Protein AF-A0A3C0HGB4-F1 (afdb_monomer_lite)

Foldseek 3Di:
DFDWDWDQPPVHDTAIWGFQQAPVRDTADIEGPQEAEDNNDGHHNPDYHDHPHYYYPPDDDDVPKDKDKDWLAAPVTKIKMWIADLVLGIFIDIDPDHGHDPVVVLVVLPVVLPDDPSSVVRNVVVVVVSVCQCPPPVSVVSVVVD

Structure (mmCIF, N/CA/C/O backbone):
data_AF-A0A3C0HGB4-F1
#
_entry.id   AF-A0A3C0HGB4-F1
#
loop_
_atom_site.group_PDB
_atom_site.id
_atom_site.type_symbol
_atom_site.label_atom_id
_atom_site.label_alt_id
_atom_site.label_comp_id
_atom_site.label_asym_id
_atom_site.label_entity_id
_atom_site.label_seq_id
_atom_site.pdbx_PDB_ins_code
_atom_site.Cartn_x
_atom_site.Cartn_y
_atom_site.Cartn_z
_atom_site.occupancy
_atom_site.B_iso_or_equiv
_atom_site.auth_seq_id
_atom_site.auth_comp_id
_atom_site.auth_asym_id
_atom_site.auth_atom_id
_atom_site.pdbx_PDB_model_num
ATOM 1 N N . MET A 1 1 ? -5.444 21.231 22.386 1.00 52.66 1 MET A N 1
ATOM 2 C CA . MET A 1 1 ? -4.574 20.054 22.607 1.00 52.66 1 MET A CA 1
ATOM 3 C C . MET A 1 1 ? -5.429 18.814 22.429 1.00 52.66 1 MET A C 1
ATOM 5 O O . MET A 1 1 ? -6.528 18.805 22.965 1.00 52.66 1 MET A O 1
ATOM 9 N N . THR A 1 2 ? -4.993 17.819 21.653 1.00 69.81 2 THR A N 1
ATOM 10 C CA . THR A 1 2 ? -5.721 16.541 21.594 1.00 69.81 2 THR A CA 1
ATOM 11 C C . THR A 1 2 ? -5.493 15.803 22.907 1.00 69.81 2 THR A C 1
ATOM 13 O O . THR A 1 2 ? -4.346 15.624 23.314 1.00 69.81 2 THR A O 1
ATOM 16 N N . GLU A 1 3 ? -6.567 15.419 23.588 1.00 89.88 3 GLU A N 1
ATOM 17 C CA . GLU A 1 3 ? -6.478 14.652 24.828 1.00 89.88 3 GLU A CA 1
ATOM 18 C C . GLU A 1 3 ? -5.814 13.295 24.555 1.00 89.88 3 GLU A C 1
ATOM 20 O O . GLU A 1 3 ? -6.113 12.632 23.555 1.00 89.88 3 GLU A O 1
ATOM 25 N N . THR A 1 4 ? -4.878 12.902 25.423 1.00 95.69 4 THR A N 1
ATOM 26 C CA . THR A 1 4 ? -4.200 11.605 25.324 1.00 95.69 4 THR A CA 1
ATOM 27 C C . THR A 1 4 ? -4.515 10.738 26.532 1.00 95.69 4 THR A C 1
ATOM 29 O O . THR A 1 4 ? -4.609 11.228 27.655 1.00 95.69 4 THR A O 1
ATOM 32 N N . PHE A 1 5 ? -4.644 9.435 26.306 1.00 96.06 5 PHE A N 1
ATOM 33 C CA . PHE A 1 5 ? -4.924 8.431 27.328 1.00 96.06 5 PHE A CA 1
ATOM 34 C C . PHE A 1 5 ? -3.945 7.261 27.217 1.00 96.06 5 PHE A C 1
ATOM 36 O O . PHE A 1 5 ? -3.263 7.088 26.207 1.00 96.06 5 PHE A O 1
ATOM 43 N N . ASP A 1 6 ? -3.850 6.461 28.274 1.00 96.25 6 ASP A N 1
ATOM 44 C CA . ASP A 1 6 ? -3.066 5.231 28.247 1.00 96.25 6 ASP A CA 1
ATOM 45 C C . ASP A 1 6 ? -3.815 4.137 27.477 1.00 96.25 6 ASP A C 1
ATOM 47 O O . ASP A 1 6 ? -4.959 3.822 27.803 1.00 96.25 6 ASP A O 1
ATOM 51 N N . TYR A 1 7 ? -3.159 3.506 26.505 1.00 95.44 7 TYR A N 1
ATOM 52 C CA . TYR A 1 7 ? -3.729 2.408 25.726 1.00 95.44 7 TYR A CA 1
ATOM 53 C C . TYR A 1 7 ? -2.771 1.217 25.642 1.00 95.44 7 TYR A C 1
ATOM 55 O O . TYR A 1 7 ? -1.555 1.397 25.548 1.00 95.44 7 TYR A O 1
ATOM 63 N N . LEU A 1 8 ? -3.321 -0.001 25.687 1.00 94.62 8 LEU A N 1
ATOM 64 C CA . LEU A 1 8 ? -2.577 -1.256 25.579 1.00 94.62 8 LEU A CA 1
ATOM 65 C C . LEU A 1 8 ? -2.606 -1.760 24.129 1.00 94.62 8 LEU A C 1
ATOM 67 O O . LEU A 1 8 ? -3.558 -2.407 23.698 1.00 94.62 8 LEU A O 1
ATOM 71 N N . PHE A 1 9 ? -1.545 -1.476 23.380 1.00 89.19 9 PHE A N 1
ATOM 72 C CA . PHE A 1 9 ? -1.373 -1.932 22.003 1.00 89.19 9 PHE A CA 1
ATOM 73 C C . PHE A 1 9 ? -1.026 -3.424 21.972 1.00 89.19 9 PHE A C 1
ATOM 75 O O . PHE A 1 9 ? -0.084 -3.865 22.637 1.00 89.19 9 PHE A O 1
ATOM 82 N N . GLY A 1 10 ? -1.805 -4.200 21.210 1.00 83.19 10 GLY A N 1
ATOM 83 C CA . GLY A 1 10 ? -1.562 -5.629 20.977 1.00 83.19 10 GLY A CA 1
ATOM 84 C C . GLY A 1 10 ? -1.508 -6.491 22.240 1.00 83.19 10 GLY A C 1
ATOM 85 O O . GLY A 1 10 ? -0.865 -7.534 22.230 1.00 83.19 10 GLY A O 1
ATOM 86 N N . GLY A 1 11 ? -2.112 -6.037 23.343 1.00 86.81 11 GLY A N 1
ATOM 87 C CA . GLY A 1 11 ? -2.129 -6.764 24.615 1.00 86.81 11 GLY A CA 1
ATOM 88 C C . GLY A 1 11 ? -0.828 -6.721 25.429 1.00 86.81 11 GLY A C 1
ATOM 89 O O . GLY A 1 11 ? -0.809 -7.259 26.530 1.00 86.81 11 GLY A O 1
ATOM 90 N N . SER A 1 12 ? 0.244 -6.078 24.948 1.00 84.94 12 SER A N 1
ATOM 91 C CA . SER A 1 12 ? 1.565 -6.136 25.606 1.00 84.94 12 SER A CA 1
ATOM 92 C C . SER A 1 12 ? 2.294 -4.797 25.740 1.00 84.94 12 SER A C 1
ATOM 94 O O . SER A 1 12 ? 3.202 -4.682 26.562 1.00 84.94 12 SER A O 1
ATOM 96 N N . ARG A 1 13 ? 1.907 -3.756 24.989 1.00 86.94 13 ARG A N 1
ATOM 97 C CA . ARG A 1 13 ? 2.609 -2.463 24.993 1.00 86.94 13 ARG A CA 1
ATOM 98 C C . ARG A 1 13 ? 1.703 -1.318 25.431 1.00 86.94 13 ARG A C 1
ATOM 100 O O . ARG A 1 13 ? 0.867 -0.857 24.661 1.00 86.94 13 ARG A O 1
ATOM 107 N N . LYS A 1 14 ? 1.896 -0.817 26.654 1.00 93.25 14 LYS A N 1
ATOM 108 C CA . LYS A 1 14 ? 1.182 0.363 27.164 1.00 93.25 14 LYS A CA 1
ATOM 109 C C . LYS A 1 14 ? 1.873 1.650 26.695 1.00 93.25 14 LYS A C 1
ATOM 111 O O . LYS A 1 14 ? 3.063 1.826 26.943 1.00 93.25 14 LYS A O 1
ATOM 116 N N . ALA A 1 15 ? 1.151 2.538 26.015 1.00 94.06 15 ALA A N 1
ATOM 117 C CA . ALA A 1 15 ? 1.669 3.829 25.549 1.00 94.06 15 ALA A CA 1
ATOM 118 C C . ALA A 1 15 ? 0.562 4.894 25.489 1.00 94.06 15 ALA A C 1
ATOM 120 O O . ALA A 1 15 ? -0.624 4.569 25.559 1.00 94.06 15 ALA A O 1
ATOM 121 N N . LYS A 1 16 ? 0.949 6.170 25.352 1.00 97.00 16 LYS A N 1
ATOM 122 C CA . LYS A 1 16 ? -0.005 7.266 25.140 1.00 97.00 16 LYS A CA 1
ATOM 123 C C . LYS A 1 16 ? -0.649 7.154 23.761 1.00 9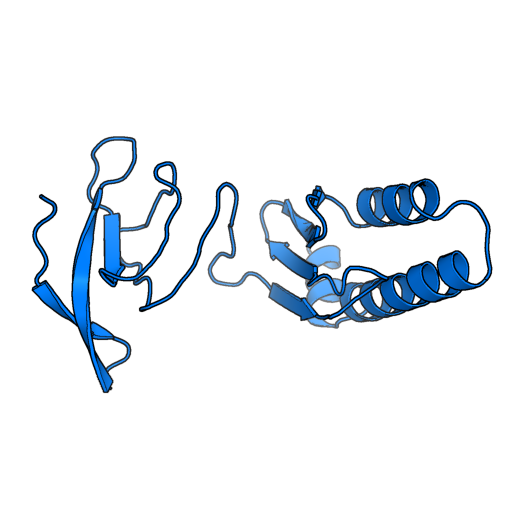7.00 16 LYS A C 1
ATOM 125 O O . LYS A 1 16 ? 0.041 6.935 22.766 1.00 97.00 16 LYS A O 1
ATOM 130 N N . ALA A 1 17 ? -1.958 7.343 23.709 1.00 96.81 17 ALA A N 1
ATOM 131 C CA . ALA A 1 17 ? -2.764 7.319 22.499 1.00 96.81 17 ALA A CA 1
ATOM 132 C C . ALA A 1 17 ? -3.792 8.453 22.504 1.00 96.81 17 ALA A C 1
ATOM 134 O O . ALA A 1 17 ? -4.054 9.058 23.540 1.00 96.81 17 ALA A O 1
ATOM 135 N N . ARG A 1 18 ? -4.380 8.727 21.344 1.00 96.00 18 ARG A N 1
ATOM 136 C CA . ARG A 1 18 ? -5.461 9.691 21.129 1.00 96.00 18 ARG A CA 1
ATOM 137 C C . ARG A 1 18 ? -6.551 9.081 20.256 1.00 96.00 18 ARG A C 1
ATOM 139 O O . ARG A 1 18 ? -6.282 8.172 19.468 1.00 96.00 18 ARG A O 1
ATOM 146 N N . ARG A 1 19 ? -7.774 9.604 20.367 1.00 95.06 19 ARG A N 1
ATOM 147 C CA . ARG A 1 19 ? -8.820 9.357 19.365 1.00 95.06 19 ARG A CA 1
ATOM 148 C C . ARG A 1 19 ? -8.523 10.214 18.141 1.00 95.06 19 ARG A C 1
ATOM 150 O O . ARG A 1 19 ? -8.290 11.415 18.276 1.00 95.06 19 ARG A O 1
ATOM 157 N N . TRP A 1 20 ? -8.478 9.590 16.970 1.00 95.44 20 TRP A N 1
ATOM 158 C CA . TRP A 1 20 ? -8.345 10.326 15.719 1.00 95.44 20 TRP A CA 1
ATOM 159 C C . TRP A 1 20 ? -9.642 11.069 15.409 1.00 95.44 20 TRP A C 1
ATOM 161 O O . TRP A 1 20 ? -10.723 10.568 15.714 1.00 95.44 20 TRP A O 1
ATOM 171 N N . ILE A 1 21 ? -9.531 12.240 14.792 1.00 95.19 21 ILE A N 1
ATOM 172 C CA . ILE A 1 21 ? -10.666 12.973 14.234 1.00 95.19 21 ILE A CA 1
ATOM 173 C C . ILE A 1 21 ? -10.435 13.022 12.731 1.00 95.19 21 ILE A C 1
ATOM 175 O O . ILE A 1 21 ? -9.416 13.542 12.282 1.00 95.19 21 ILE A O 1
ATOM 179 N N . ASN A 1 22 ? -11.351 12.424 11.975 1.00 94.69 22 ASN A N 1
ATOM 180 C CA . ASN A 1 22 ? -11.302 12.408 10.521 1.00 94.69 22 ASN A CA 1
ATOM 181 C C . ASN A 1 22 ? -11.511 13.829 9.962 1.00 94.69 22 ASN A C 1
ATOM 183 O O . ASN A 1 22 ? -12.101 14.673 10.642 1.00 94.69 22 ASN A O 1
ATOM 187 N N . PRO A 1 23 ? -11.107 14.099 8.706 1.00 93.88 23 PRO A N 1
ATOM 188 C CA . PRO A 1 23 ? -11.273 15.418 8.083 1.00 93.88 23 PRO A CA 1
ATOM 189 C C 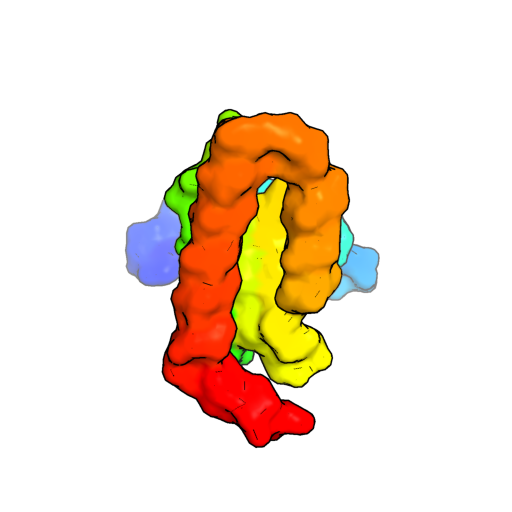. PRO A 1 23 ? -12.719 15.936 8.036 1.00 93.88 23 PRO A C 1
ATOM 191 O O . PRO A 1 23 ? -12.938 17.142 8.005 1.00 93.88 23 PRO A O 1
ATOM 194 N N . ASP A 1 24 ? -13.708 15.039 8.051 1.00 94.94 24 ASP A N 1
ATOM 195 C CA . ASP A 1 24 ? -15.141 15.366 8.097 1.00 94.94 24 ASP A CA 1
ATOM 196 C C . ASP A 1 24 ? -15.665 15.643 9.521 1.00 94.94 24 ASP A C 1
ATOM 198 O O . ASP A 1 24 ? -16.867 15.802 9.723 1.00 94.94 24 ASP A O 1
ATOM 202 N N . GLY A 1 25 ? -14.780 15.667 10.521 1.00 94.31 25 GLY A N 1
ATOM 203 C CA . GLY A 1 25 ? -15.113 15.852 11.931 1.00 94.31 25 GLY A CA 1
ATOM 204 C C . GLY A 1 25 ? -15.604 14.585 12.637 1.00 94.31 25 GLY A C 1
ATOM 205 O O . GLY A 1 25 ? -15.814 14.613 13.850 1.00 94.31 25 GLY A O 1
ATOM 206 N N . THR A 1 26 ? -15.769 13.463 11.928 1.00 95.75 26 THR A N 1
ATOM 207 C CA . THR A 1 26 ? -16.173 12.199 12.558 1.00 95.75 26 THR A CA 1
ATOM 208 C C . THR A 1 26 ? -15.040 11.616 13.396 1.00 95.75 26 THR A C 1
ATOM 210 O O . THR A 1 26 ? -13.858 11.766 13.085 1.00 95.75 26 THR A O 1
ATOM 213 N N . GLN A 1 27 ? -15.387 10.916 14.476 1.00 95.19 27 GLN A N 1
ATOM 214 C CA . GLN A 1 27 ? -14.389 10.212 15.274 1.00 95.19 27 GLN A CA 1
ATOM 215 C C . GLN A 1 27 ? -13.842 9.009 14.494 1.00 95.19 27 GLN A C 1
ATOM 217 O O . GLN A 1 27 ? -14.606 8.211 13.953 1.00 95.19 27 GLN A O 1
ATOM 222 N N . GLY A 1 28 ? -12.522 8.867 14.473 1.00 94.88 28 GLY A N 1
ATOM 223 C CA . GLY A 1 28 ? -11.815 7.710 13.946 1.00 94.88 28 GLY A CA 1
ATOM 224 C C . GLY A 1 28 ? -11.306 6.760 15.031 1.00 94.88 28 GLY A C 1
ATOM 225 O O . GLY A 1 28 ? -11.796 6.731 16.164 1.00 94.88 28 GLY A O 1
ATOM 226 N N . GLY A 1 29 ? -10.317 5.952 14.660 1.00 95.00 29 GLY A N 1
ATOM 227 C CA . GLY A 1 29 ? -9.722 4.921 15.511 1.00 95.00 29 GLY A CA 1
ATOM 228 C C . GLY A 1 29 ? -8.801 5.440 16.619 1.00 95.00 29 GLY A C 1
ATOM 229 O O . GLY A 1 29 ? -8.758 6.630 16.953 1.00 95.00 29 GLY A O 1
ATOM 230 N N . ILE A 1 30 ? -8.048 4.514 17.213 1.00 95.88 30 ILE A N 1
ATOM 231 C CA . ILE A 1 30 ? -7.055 4.804 18.256 1.00 95.88 30 ILE A CA 1
ATOM 232 C C . ILE A 1 30 ? -5.689 4.976 17.605 1.00 95.88 30 ILE A C 1
ATOM 234 O O . ILE A 1 30 ? -5.219 4.092 16.898 1.00 95.88 30 ILE A O 1
ATOM 238 N N . VAL A 1 31 ? -5.027 6.095 17.875 1.00 95.50 31 VAL A N 1
ATOM 239 C CA . VAL A 1 31 ? -3.722 6.426 17.297 1.00 95.50 31 VAL A CA 1
ATOM 240 C C . VAL A 1 31 ? -2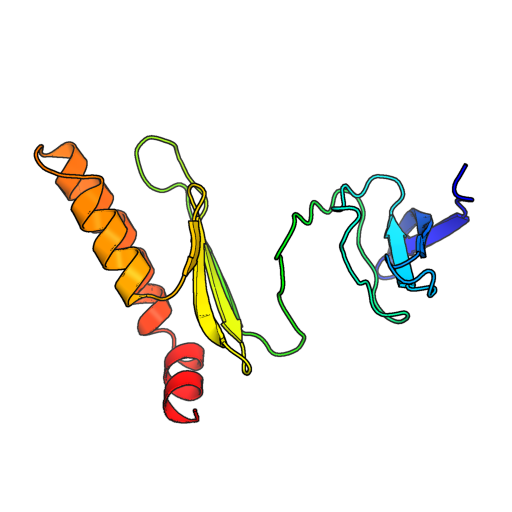.721 6.664 18.413 1.00 95.50 31 VAL A C 1
ATOM 242 O O . VAL A 1 31 ? -2.977 7.468 19.307 1.00 95.50 31 VAL A O 1
ATOM 245 N N . ALA A 1 32 ? -1.572 5.993 18.372 1.00 95.12 32 ALA A N 1
ATOM 246 C CA . ALA A 1 32 ? -0.471 6.282 19.286 1.00 95.12 32 ALA A CA 1
ATOM 247 C C . ALA A 1 32 ? -0.029 7.752 19.182 1.00 95.12 32 ALA A C 1
ATOM 249 O O . ALA A 1 32 ? 0.042 8.321 18.095 1.00 95.12 32 ALA A O 1
ATOM 250 N N . ALA A 1 33 ? 0.273 8.382 20.316 1.00 94.56 33 ALA A N 1
ATOM 251 C CA . ALA A 1 33 ? 0.587 9.810 20.368 1.00 94.56 33 ALA A CA 1
ATOM 252 C C . ALA A 1 33 ? 1.865 10.182 19.590 1.00 94.56 33 ALA A C 1
ATOM 254 O O . ALA A 1 33 ? 2.003 11.323 19.163 1.00 94.56 33 ALA A O 1
ATOM 255 N N . ASP A 1 34 ? 2.770 9.221 19.393 1.00 89.94 34 ASP A N 1
ATOM 256 C CA . ASP A 1 34 ? 4.020 9.359 18.641 1.00 89.94 34 ASP A CA 1
ATOM 257 C C . ASP A 1 34 ? 3.924 8.854 17.186 1.00 89.94 34 ASP A C 1
ATOM 259 O O . ASP A 1 34 ? 4.944 8.754 16.505 1.00 89.94 34 ASP A O 1
ATOM 263 N N . ALA A 1 35 ? 2.728 8.512 16.697 1.00 89.44 35 ALA A N 1
ATOM 264 C CA . ALA A 1 35 ? 2.514 8.208 15.284 1.00 89.44 35 ALA A CA 1
ATOM 265 C C . ALA A 1 35 ? 2.468 9.500 14.451 1.00 89.44 35 ALA A C 1
ATOM 267 O O . ALA A 1 35 ? 1.859 10.497 14.851 1.00 89.44 35 ALA A O 1
ATOM 268 N N . THR A 1 36 ? 3.083 9.474 13.269 1.00 90.31 36 THR A N 1
ATOM 269 C CA . THR A 1 36 ? 3.067 10.582 12.303 1.00 90.31 36 THR A CA 1
ATOM 270 C C . THR A 1 36 ? 2.108 10.242 11.174 1.00 90.31 36 THR A C 1
ATOM 272 O O . THR A 1 36 ? 2.355 9.323 10.399 1.00 90.31 36 THR A O 1
ATOM 275 N N . LEU A 1 37 ? 0.993 10.964 11.107 1.00 86.44 37 LEU A N 1
ATOM 276 C CA . LEU A 1 37 ? -0.091 10.703 10.166 1.00 86.44 37 LEU A CA 1
ATOM 277 C C . LEU A 1 37 ? -0.407 11.967 9.382 1.00 86.44 37 LEU A C 1
ATOM 279 O O . LEU A 1 37 ? -0.457 13.051 9.969 1.00 86.44 37 LEU A O 1
ATOM 283 N N . ASP A 1 38 ? -0.654 11.809 8.086 1.00 88.06 38 ASP A N 1
ATOM 284 C CA . ASP A 1 38 ? -1.224 12.877 7.276 1.00 88.06 38 ASP A CA 1
ATOM 285 C C . ASP A 1 38 ? -2.604 13.298 7.816 1.00 88.06 38 ASP A C 1
ATOM 287 O O . ASP A 1 38 ? -3.420 12.464 8.220 1.00 88.06 38 ASP A O 1
ATOM 291 N N . ALA A 1 39 ? -2.863 14.607 7.858 1.00 87.56 39 ALA A N 1
ATOM 292 C CA . ALA A 1 39 ? -4.093 15.153 8.427 1.00 87.56 39 ALA A CA 1
ATOM 293 C C . ALA A 1 39 ? -5.348 14.786 7.614 1.00 87.56 39 ALA A C 1
ATOM 295 O O . ALA A 1 39 ? -6.444 14.792 8.173 1.00 87.56 39 ALA A O 1
ATOM 296 N N . ALA A 1 40 ? -5.200 14.449 6.330 1.00 88.50 40 ALA A N 1
ATOM 297 C CA . ALA A 1 40 ? -6.286 14.021 5.454 1.00 88.50 40 ALA A CA 1
ATOM 298 C C . ALA A 1 40 ? -6.669 12.539 5.639 1.00 88.50 40 ALA A C 1
ATOM 300 O O . ALA A 1 40 ? -7.656 12.084 5.055 1.00 88.50 40 ALA A O 1
ATOM 301 N N . LEU A 1 41 ? -5.930 11.770 6.451 1.00 86.94 41 LEU A N 1
ATOM 302 C CA . LEU A 1 41 ? -6.215 10.350 6.641 1.00 86.94 41 LEU A CA 1
ATOM 303 C C . LEU A 1 41 ? -7.575 10.119 7.301 1.00 86.94 41 LEU A C 1
ATOM 305 O O . LEU A 1 41 ? -7.899 10.668 8.358 1.00 86.94 41 LEU A O 1
ATOM 309 N N . ARG A 1 42 ? -8.344 9.206 6.705 1.00 90.31 42 ARG A N 1
ATOM 310 C CA . ARG A 1 42 ? -9.537 8.634 7.324 1.00 90.31 42 ARG A CA 1
ATOM 311 C C . ARG A 1 42 ? -9.162 7.348 8.051 1.00 90.31 42 ARG A C 1
ATOM 313 O O . ARG A 1 42 ? -8.685 6.402 7.431 1.00 90.31 42 ARG A O 1
ATOM 320 N N . ILE A 1 43 ? -9.421 7.299 9.353 1.00 90.25 43 ILE A N 1
ATOM 321 C CA . ILE A 1 43 ? -9.143 6.136 10.200 1.00 90.25 43 ILE A CA 1
ATOM 322 C C . ILE A 1 43 ? -10.480 5.578 10.698 1.00 90.25 43 ILE A C 1
ATOM 324 O O . ILE A 1 43 ? -11.175 6.278 11.437 1.00 90.25 43 ILE A O 1
ATOM 328 N N . PRO A 1 44 ? -10.860 4.344 10.326 1.00 90.81 44 PRO A N 1
ATOM 329 C CA . PRO A 1 44 ? -12.050 3.680 10.857 1.00 90.81 44 PRO A CA 1
ATOM 330 C C . PRO A 1 44 ? -12.043 3.606 12.389 1.00 90.81 44 PRO A C 1
ATOM 332 O O . PRO A 1 44 ? -10.983 3.540 13.011 1.00 90.81 44 PRO A O 1
ATOM 335 N N . THR A 1 45 ? -13.218 3.621 13.015 1.00 93.75 45 THR A N 1
ATOM 336 C CA . THR A 1 45 ? -13.371 3.657 14.483 1.00 93.75 45 THR A CA 1
ATOM 337 C C . THR A 1 45 ? -12.815 2.426 15.199 1.00 93.75 45 THR A C 1
ATOM 339 O O . THR A 1 45 ? -12.462 2.510 16.378 1.00 93.75 45 THR A O 1
ATOM 342 N N . ASP A 1 46 ? -12.721 1.303 14.497 1.00 91.38 46 ASP A N 1
ATOM 343 C CA . ASP A 1 46 ? -12.182 0.020 14.948 1.00 91.38 46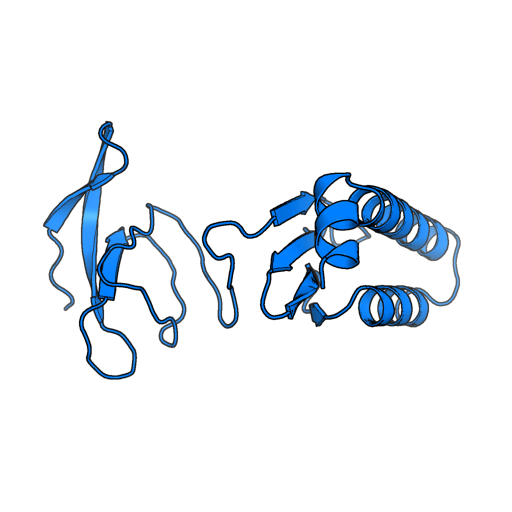 ASP A CA 1
ATOM 344 C C . ASP A 1 46 ? -10.684 -0.158 14.644 1.00 91.38 46 ASP A C 1
ATOM 346 O O . ASP A 1 46 ? -10.066 -1.113 15.117 1.00 91.38 46 ASP A O 1
ATOM 350 N N . ALA A 1 47 ? -10.066 0.773 13.912 1.00 90.62 47 ALA A N 1
ATOM 351 C CA . ALA A 1 47 ? -8.648 0.711 13.591 1.00 90.62 47 ALA A CA 1
ATOM 352 C C . ALA A 1 47 ? -7.760 1.177 14.758 1.00 90.62 47 ALA A C 1
ATOM 354 O O . ALA A 1 47 ? -8.096 2.080 15.534 1.00 90.62 47 ALA A O 1
ATOM 355 N N . VAL A 1 48 ? -6.569 0.580 14.842 1.00 92.38 48 VAL A N 1
ATOM 356 C CA . VAL A 1 48 ? -5.531 0.931 15.817 1.00 92.38 48 VAL A CA 1
ATOM 357 C C . VAL A 1 48 ? -4.221 1.210 15.086 1.00 92.38 48 VAL A C 1
ATOM 359 O O . VAL A 1 48 ? -3.646 0.317 14.467 1.00 92.38 48 VAL A O 1
ATOM 362 N N . VAL A 1 49 ? -3.714 2.438 15.198 1.00 90.06 49 VAL A N 1
ATOM 363 C CA . VAL A 1 49 ? -2.424 2.857 14.637 1.00 90.06 49 VAL A CA 1
ATOM 364 C C . VAL A 1 49 ? -1.364 2.856 15.730 1.00 90.06 49 VAL A C 1
ATOM 366 O O . VAL A 1 49 ? -1.473 3.559 16.737 1.00 90.06 49 VAL A O 1
ATOM 369 N N . TRP A 1 50 ? -0.336 2.039 15.526 1.00 90.56 50 TRP A N 1
ATOM 370 C CA . TRP A 1 50 ? 0.687 1.756 16.524 1.00 90.56 50 TRP A CA 1
ATOM 371 C C . TRP A 1 50 ? 1.734 2.863 16.648 1.00 90.56 50 TRP A C 1
ATOM 373 O O . TRP A 1 50 ? 1.905 3.710 15.774 1.00 90.56 50 TRP A O 1
ATOM 383 N N . SER A 1 51 ? 2.459 2.821 17.765 1.00 85.44 51 SER A N 1
ATOM 384 C CA . SER A 1 51 ? 3.538 3.762 18.059 1.00 85.44 51 SER A CA 1
ATOM 385 C C . SER A 1 51 ? 4.624 3.737 16.987 1.00 85.44 51 SER A C 1
ATOM 387 O O . SER A 1 51 ? 5.062 2.661 16.570 1.00 85.44 51 SER A O 1
ATOM 389 N N . ARG A 1 52 ? 5.058 4.938 16.581 1.00 77.31 52 ARG A N 1
ATOM 390 C CA . ARG A 1 52 ? 6.016 5.207 15.490 1.00 77.31 52 ARG A CA 1
ATOM 391 C C . ARG A 1 52 ? 5.555 4.786 14.093 1.00 77.31 52 ARG A C 1
ATOM 393 O O . ARG A 1 52 ? 6.373 4.761 13.175 1.00 77.31 52 ARG A O 1
ATOM 400 N N . ALA A 1 53 ? 4.273 4.471 13.904 1.00 78.25 53 ALA A N 1
ATOM 401 C CA . ALA A 1 53 ? 3.733 4.346 12.557 1.00 78.25 53 ALA A CA 1
ATOM 402 C C . ALA A 1 53 ? 3.862 5.694 11.828 1.00 78.25 53 ALA A C 1
ATOM 404 O O . ALA A 1 53 ? 3.561 6.745 12.401 1.00 78.25 53 ALA A O 1
ATOM 405 N N . SER A 1 54 ? 4.306 5.642 10.574 1.00 73.56 54 SER A N 1
ATOM 406 C CA . SER A 1 54 ? 4.332 6.784 9.663 1.00 73.56 54 SER A CA 1
ATOM 407 C C . SER A 1 54 ? 3.475 6.441 8.454 1.00 73.56 54 SER A C 1
ATOM 409 O O . SER A 1 54 ? 3.798 5.506 7.719 1.00 73.56 54 SER A O 1
ATOM 411 N N . ILE A 1 55 ? 2.349 7.134 8.297 1.00 76.00 55 ILE A N 1
ATOM 412 C CA . ILE A 1 55 ? 1.384 6.893 7.218 1.00 76.00 55 ILE A CA 1
ATOM 413 C C . ILE A 1 55 ? 1.192 8.218 6.485 1.00 76.00 55 ILE A C 1
ATOM 415 O O . ILE A 1 55 ? 0.649 9.172 7.043 1.00 76.00 55 ILE A O 1
ATOM 419 N N . GLY A 1 56 ? 1.706 8.277 5.258 1.00 67.88 56 GLY A N 1
ATOM 420 C CA . GLY A 1 56 ? 1.587 9.443 4.388 1.00 67.88 56 GLY A CA 1
ATOM 421 C C . GLY A 1 56 ? 0.272 9.470 3.612 1.00 67.88 56 GLY A C 1
ATOM 422 O O . GLY A 1 56 ? -0.496 8.505 3.623 1.00 67.88 56 GLY A O 1
ATOM 423 N N . ASP A 1 57 ? 0.047 10.579 2.913 1.00 65.94 57 ASP A N 1
ATOM 424 C CA . ASP A 1 57 ? -1.087 10.747 2.008 1.00 65.94 57 ASP A CA 1
ATOM 425 C C . ASP A 1 57 ? -1.167 9.619 0.959 1.00 65.94 57 ASP A C 1
ATOM 427 O O . ASP A 1 57 ? -0.153 9.120 0.458 1.00 65.94 57 ASP A O 1
ATOM 431 N N . GLY A 1 58 ? -2.390 9.180 0.661 1.00 65.31 58 GLY A N 1
ATOM 432 C CA . GLY A 1 58 ? -2.672 8.103 -0.292 1.00 65.31 58 GLY A CA 1
ATOM 433 C C . GLY A 1 58 ? -2.244 6.690 0.137 1.00 65.31 58 GLY A C 1
ATOM 434 O O . GLY A 1 58 ? -2.412 5.750 -0.644 1.00 65.31 58 GLY A O 1
ATOM 435 N N . ALA A 1 59 ? -1.707 6.496 1.347 1.00 66.94 59 ALA A N 1
ATOM 436 C CA . ALA A 1 59 ? -1.380 5.165 1.853 1.00 66.94 59 ALA A CA 1
ATOM 437 C C . ALA A 1 59 ? -2.659 4.354 2.127 1.00 66.94 59 ALA A C 1
ATOM 439 O O . ALA A 1 59 ? -3.482 4.716 2.967 1.00 66.94 59 ALA A O 1
ATOM 440 N N . SER A 1 60 ? -2.819 3.229 1.428 1.00 72.62 60 SER A N 1
ATOM 441 C CA . SER A 1 60 ? -3.959 2.327 1.596 1.00 72.62 60 SER A CA 1
ATOM 442 C C . SER A 1 60 ? -3.508 0.876 1.455 1.00 72.62 60 SER A C 1
ATOM 444 O O . SER A 1 60 ? -3.078 0.452 0.385 1.00 72.62 60 SER A O 1
ATOM 446 N N . ILE A 1 61 ? -3.581 0.131 2.558 1.00 77.44 61 ILE A N 1
ATOM 447 C CA . ILE A 1 61 ? -3.457 -1.329 2.590 1.00 77.44 61 ILE A CA 1
ATOM 448 C C . ILE A 1 61 ? -4.635 -1.818 3.428 1.00 77.44 61 ILE A C 1
ATOM 450 O O . ILE A 1 61 ? -4.671 -1.623 4.644 1.00 77.44 61 ILE A O 1
ATOM 454 N N . GLY A 1 62 ? -5.642 -2.363 2.758 1.00 76.69 62 GLY A N 1
ATOM 455 C CA . GLY A 1 62 ? -6.873 -2.835 3.371 1.00 76.69 62 GLY A CA 1
ATOM 456 C C . GLY A 1 62 ? -6.758 -4.244 3.943 1.00 76.69 62 GLY A C 1
ATOM 457 O O . GLY A 1 62 ? -5.839 -5.011 3.647 1.00 76.69 62 GLY A O 1
ATOM 458 N N . GLN A 1 63 ? -7.747 -4.620 4.754 1.00 78.81 63 GLN A N 1
ATOM 459 C CA . GLN A 1 63 ? -7.887 -6.000 5.202 1.00 78.81 63 GLN A CA 1
ATOM 460 C C . GLN A 1 63 ? -8.069 -6.930 3.994 1.00 78.81 63 GLN A C 1
ATOM 462 O O . GLN A 1 63 ? -8.979 -6.753 3.188 1.00 78.81 63 GLN A O 1
ATOM 467 N N . GLY A 1 64 ? -7.216 -7.951 3.902 1.00 83.50 64 GLY A N 1
ATOM 468 C CA . GLY A 1 64 ? -7.247 -8.928 2.814 1.00 83.50 64 GLY A CA 1
ATOM 469 C C . GLY A 1 64 ? -6.487 -8.502 1.559 1.00 83.50 64 GLY A C 1
ATOM 470 O O . GLY A 1 64 ? -6.379 -9.320 0.639 1.00 83.50 64 GLY A O 1
ATOM 471 N N . ASP A 1 65 ? -5.923 -7.293 1.521 1.00 91.25 65 ASP A N 1
ATOM 472 C CA . ASP A 1 65 ? -4.956 -6.920 0.494 1.00 91.25 65 ASP A CA 1
ATOM 473 C C . ASP A 1 65 ? -3.687 -7.759 0.649 1.00 91.25 65 ASP A C 1
ATOM 475 O O . ASP A 1 65 ? -3.275 -8.132 1.751 1.00 91.25 65 ASP A O 1
ATOM 479 N N . TRP A 1 66 ? -3.065 -8.071 -0.482 1.00 93.94 66 TRP A N 1
ATOM 480 C CA . TRP A 1 66 ? -1.721 -8.628 -0.485 1.00 93.94 66 TRP A CA 1
ATOM 481 C C . TRP A 1 66 ? -0.739 -7.470 -0.610 1.00 93.94 66 TRP A C 1
ATOM 483 O O . TRP A 1 66 ? -0.941 -6.590 -1.444 1.00 93.94 66 TRP A O 1
ATOM 493 N N . PHE A 1 67 ? 0.321 -7.457 0.190 1.00 93.75 67 PHE A N 1
ATOM 494 C CA . PHE A 1 67 ? 1.380 -6.469 0.043 1.00 93.75 67 PHE A CA 1
ATOM 495 C C . PHE A 1 67 ? 2.754 -7.109 0.198 1.00 93.75 67 PHE A C 1
ATOM 497 O O . PHE A 1 67 ? 2.929 -8.095 0.916 1.00 93.75 67 PHE A O 1
ATOM 504 N N . HIS A 1 68 ? 3.732 -6.520 -0.476 1.00 93.56 68 HIS A N 1
ATOM 505 C CA . HIS A 1 68 ? 5.131 -6.887 -0.384 1.00 93.56 68 HIS A CA 1
ATOM 506 C C . HIS A 1 68 ? 5.984 -5.629 -0.322 1.00 93.56 68 HIS A C 1
ATOM 508 O O . HIS A 1 68 ? 5.713 -4.643 -1.004 1.00 93.56 68 HIS A O 1
ATOM 514 N N . PHE A 1 69 ? 7.019 -5.675 0.502 1.00 90.81 69 PHE A N 1
ATOM 515 C CA . PHE A 1 69 ? 7.964 -4.590 0.674 1.00 90.81 69 PHE A CA 1
ATOM 516 C C . PHE A 1 69 ? 9.372 -5.125 0.465 1.00 90.81 69 PHE A C 1
ATOM 518 O O . PHE A 1 69 ? 9.733 -6.144 1.055 1.00 90.81 69 PHE A O 1
ATOM 525 N N . ALA A 1 70 ? 10.157 -4.435 -0.355 1.00 90.50 70 ALA A N 1
ATOM 526 C CA . ALA A 1 70 ? 11.512 -4.840 -0.685 1.00 90.50 70 ALA A CA 1
ATOM 527 C C . ALA A 1 70 ? 12.434 -3.632 -0.884 1.00 90.50 70 ALA A C 1
ATOM 529 O O . ALA A 1 70 ? 11.998 -2.512 -1.156 1.00 90.50 70 ALA A O 1
ATOM 530 N N . GLY A 1 71 ? 13.731 -3.889 -0.768 1.00 86.75 71 GLY A N 1
ATOM 531 C CA . GLY A 1 71 ? 14.803 -2.934 -1.002 1.00 86.75 71 GLY A CA 1
ATOM 532 C C . GLY A 1 71 ? 15.990 -3.203 -0.080 1.00 86.75 71 GLY A C 1
ATOM 533 O O . GLY A 1 71 ? 15.960 -4.152 0.708 1.00 86.75 71 GLY A O 1
ATOM 534 N N . PRO A 1 72 ? 17.033 -2.369 -0.147 1.00 89.50 72 PRO A N 1
ATOM 535 C CA . PRO A 1 72 ? 17.134 -1.161 -0.967 1.00 89.50 72 PRO A CA 1
ATOM 536 C C . PRO A 1 72 ? 17.405 -1.449 -2.453 1.00 89.50 72 PRO A C 1
ATOM 538 O O . PRO A 1 72 ? 18.150 -2.370 -2.760 1.00 89.50 72 PRO A O 1
ATOM 541 N N . PHE A 1 73 ? 16.846 -0.625 -3.342 1.00 83.81 73 PHE A N 1
ATOM 542 C CA . PHE A 1 73 ? 17.030 -0.705 -4.796 1.00 83.81 73 PHE A CA 1
ATOM 543 C C . PHE A 1 73 ? 17.586 0.588 -5.390 1.00 83.81 73 PHE A C 1
ATOM 545 O O . PHE A 1 73 ? 17.178 1.693 -4.994 1.00 83.81 73 PHE A O 1
ATOM 552 N N . GLY A 1 74 ? 18.442 0.441 -6.399 1.00 77.69 74 GLY A N 1
ATOM 553 C CA . GLY A 1 74 ? 19.045 1.545 -7.142 1.00 77.69 74 GLY A CA 1
ATOM 554 C C . GLY A 1 74 ? 19.979 2.444 -6.324 1.00 77.69 74 GLY A C 1
ATOM 555 O O . GLY A 1 74 ? 20.158 2.275 -5.116 1.00 77.69 74 GLY A O 1
ATOM 556 N N . GLU A 1 75 ? 20.533 3.459 -6.989 1.00 72.56 75 GLU A N 1
ATOM 557 C CA . GLU A 1 75 ? 21.562 4.367 -6.453 1.00 72.56 75 GLU A CA 1
ATOM 558 C C . GLU A 1 75 ? 21.159 5.029 -5.120 1.00 72.56 75 GLU A C 1
ATOM 560 O O . GLU A 1 75 ? 21.938 5.125 -4.173 1.00 72.56 75 GLU A O 1
ATOM 565 N N . HIS A 1 76 ? 19.889 5.420 -4.992 1.00 78.00 76 HIS A N 1
ATOM 566 C CA . HIS A 1 76 ? 19.368 6.082 -3.792 1.00 78.00 76 HIS A CA 1
ATOM 567 C C . HIS A 1 76 ? 18.866 5.120 -2.706 1.00 78.00 76 HIS A C 1
ATOM 569 O O . HIS A 1 76 ? 18.172 5.556 -1.784 1.00 78.00 76 HIS A O 1
ATOM 575 N N . ARG A 1 77 ? 19.166 3.819 -2.818 1.00 81.81 77 ARG A N 1
ATOM 576 C CA . ARG A 1 77 ? 18.807 2.781 -1.839 1.00 81.81 77 ARG A CA 1
ATOM 577 C C . ARG A 1 77 ? 17.325 2.810 -1.448 1.00 81.81 77 ARG A C 1
ATOM 579 O O . ARG A 1 77 ? 16.968 2.791 -0.268 1.00 81.81 77 ARG A O 1
ATOM 586 N N . ARG A 1 78 ? 16.451 2.898 -2.451 1.00 80.81 78 ARG A N 1
ATOM 587 C CA . ARG A 1 78 ? 15.015 3.131 -2.259 1.00 80.81 78 ARG A CA 1
ATOM 588 C C . ARG A 1 78 ? 14.295 1.865 -1.829 1.00 80.81 78 ARG A C 1
ATOM 590 O O . ARG A 1 78 ? 14.633 0.762 -2.242 1.00 80.81 78 ARG A O 1
ATOM 597 N N . LEU A 1 79 ? 13.261 2.060 -1.026 1.00 86.62 79 LEU A N 1
ATOM 598 C CA . LEU A 1 79 ? 12.326 1.014 -0.653 1.00 86.62 79 LEU A CA 1
ATOM 599 C C . LEU A 1 79 ? 11.133 1.049 -1.607 1.00 86.62 79 LEU A C 1
ATOM 601 O O . LEU A 1 79 ? 10.701 2.127 -2.032 1.00 86.62 79 LEU A O 1
ATOM 605 N N . VAL A 1 80 ? 10.633 -0.132 -1.949 1.00 89.12 80 VAL A N 1
ATOM 606 C CA . VAL A 1 80 ? 9.527 -0.323 -2.883 1.00 89.12 80 VAL A CA 1
ATOM 607 C C . VAL A 1 80 ? 8.452 -1.155 -2.207 1.00 89.12 80 VAL A C 1
ATOM 609 O O . VAL A 1 80 ? 8.735 -2.210 -1.638 1.00 89.12 80 VAL A O 1
ATOM 612 N N . THR A 1 81 ? 7.212 -0.694 -2.317 1.00 91.50 81 THR A N 1
ATOM 613 C CA . THR A 1 81 ? 6.025 -1.402 -1.849 1.00 91.50 81 THR A CA 1
ATOM 614 C C . THR A 1 81 ? 5.165 -1.780 -3.044 1.00 91.50 81 THR A C 1
ATOM 616 O O . THR A 1 81 ? 4.794 -0.921 -3.844 1.00 91.50 81 THR A O 1
ATOM 619 N N . ALA A 1 82 ? 4.805 -3.052 -3.137 1.00 93.69 82 ALA A N 1
ATOM 620 C CA . ALA A 1 82 ? 3.764 -3.549 -4.020 1.00 93.69 82 ALA A CA 1
ATOM 621 C C . ALA A 1 82 ? 2.519 -3.865 -3.191 1.00 93.69 82 ALA A C 1
ATOM 623 O O . ALA A 1 82 ? 2.624 -4.515 -2.152 1.00 93.69 82 ALA A O 1
ATOM 624 N N . VAL A 1 83 ? 1.345 -3.436 -3.644 1.00 93.62 83 VAL A N 1
ATOM 625 C CA . VAL A 1 83 ? 0.062 -3.760 -3.009 1.00 93.62 83 VAL A CA 1
ATOM 626 C C . VAL A 1 83 ? -0.897 -4.237 -4.083 1.00 93.62 83 VAL A C 1
ATOM 628 O O . VAL A 1 83 ? -1.146 -3.526 -5.052 1.00 93.62 83 VAL A O 1
ATOM 631 N N . HIS A 1 84 ? -1.449 -5.431 -3.908 1.00 94.19 84 HIS A N 1
ATOM 632 C CA . HIS A 1 84 ? -2.591 -5.897 -4.672 1.00 94.19 84 HIS A CA 1
ATOM 633 C C . HIS A 1 84 ? -3.852 -5.751 -3.821 1.00 94.19 84 HIS A C 1
ATOM 635 O O . HIS A 1 84 ? -4.051 -6.488 -2.850 1.00 94.19 84 HIS A O 1
ATOM 641 N N . SER A 1 85 ? -4.752 -4.872 -4.259 1.00 91.69 85 SER A N 1
ATOM 642 C CA . SER A 1 85 ? -6.067 -4.669 -3.641 1.00 91.69 85 SER A CA 1
ATOM 643 C C . SER A 1 85 ? -7.199 -5.095 -4.568 1.00 91.69 85 SER A C 1
ATOM 645 O O . SER A 1 85 ? -7.042 -5.114 -5.789 1.00 91.69 85 SER A O 1
ATOM 647 N N . LYS A 1 86 ? -8.374 -5.403 -4.006 1.00 87.19 86 LYS A N 1
ATOM 648 C CA . LYS A 1 86 ? -9.566 -5.712 -4.820 1.00 87.19 86 LYS A CA 1
ATOM 649 C C . LYS A 1 86 ? -9.996 -4.524 -5.690 1.00 87.19 86 LYS A C 1
ATOM 651 O O . LYS A 1 86 ? -10.461 -4.720 -6.805 1.00 87.19 86 LYS A O 1
ATOM 656 N N . ALA A 1 87 ? -9.850 -3.302 -5.176 1.00 86.25 87 ALA A N 1
ATOM 657 C CA . ALA A 1 87 ? -10.295 -2.093 -5.863 1.00 86.25 87 ALA A CA 1
ATOM 658 C C . ALA A 1 87 ? -9.372 -1.696 -7.025 1.00 86.25 87 ALA A C 1
ATOM 660 O O . ALA A 1 87 ? -9.856 -1.286 -8.076 1.00 86.25 87 ALA A O 1
ATOM 661 N N . ASN A 1 88 ? -8.053 -1.820 -6.843 1.00 88.56 88 ASN A N 1
ATOM 662 C CA . ASN A 1 88 ? -7.076 -1.226 -7.760 1.00 88.56 88 ASN A CA 1
ATOM 663 C C . ASN A 1 88 ? -6.207 -2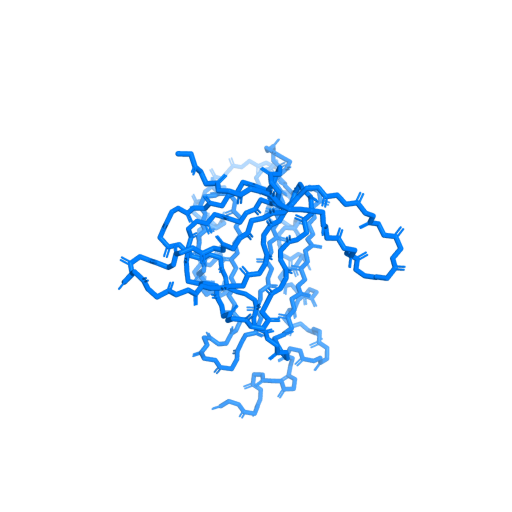.248 -8.511 1.00 88.56 88 ASN A C 1
ATOM 665 O O . ASN A 1 88 ? -5.442 -1.839 -9.384 1.00 88.56 88 ASN A O 1
ATOM 669 N N . GLY A 1 89 ? -6.306 -3.545 -8.199 1.00 92.69 89 GLY A N 1
ATOM 670 C CA . GLY A 1 89 ? -5.343 -4.552 -8.663 1.00 92.69 89 GLY A CA 1
ATOM 671 C C . GLY A 1 89 ? -3.950 -4.302 -8.079 1.00 92.69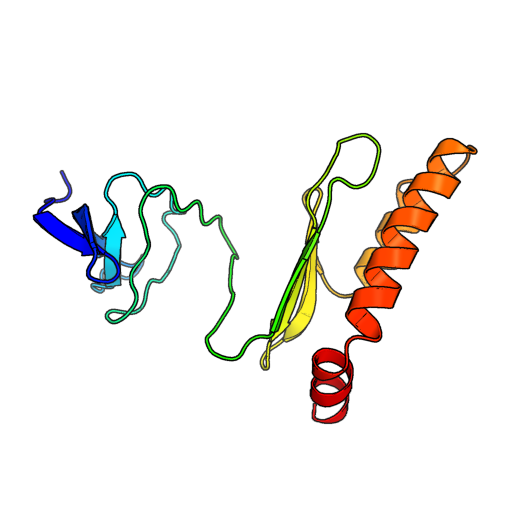 89 GLY A C 1
ATOM 672 O O . GLY A 1 89 ? -3.816 -3.617 -7.055 1.00 92.69 89 GLY A O 1
ATOM 673 N N . LEU A 1 90 ? -2.915 -4.843 -8.724 1.00 94.38 90 LEU A N 1
ATOM 674 C CA . LEU A 1 90 ? -1.522 -4.601 -8.352 1.00 94.38 90 LEU A CA 1
ATOM 675 C C . LEU A 1 90 ? -1.085 -3.149 -8.629 1.00 94.38 90 LEU A C 1
ATOM 677 O O . LEU A 1 90 ? -1.243 -2.613 -9.735 1.00 94.38 90 LEU A O 1
ATOM 681 N N . ARG A 1 91 ? -0.509 -2.514 -7.605 1.00 93.75 91 ARG A N 1
ATOM 682 C CA . ARG A 1 91 ? 0.011 -1.142 -7.619 1.00 93.75 91 ARG A CA 1
ATOM 683 C C . ARG A 1 91 ? 1.349 -1.030 -6.893 1.00 93.75 91 ARG A C 1
ATOM 685 O O . ARG A 1 91 ? 1.625 -1.798 -5.973 1.00 93.75 91 ARG A O 1
ATOM 692 N N . TRP A 1 92 ? 2.151 -0.047 -7.298 1.00 91.31 92 TRP A N 1
ATOM 693 C CA . TRP A 1 92 ? 3.523 0.156 -6.829 1.00 91.31 92 TRP A CA 1
ATOM 694 C C . TRP A 1 92 ? 3.737 1.540 -6.213 1.00 91.31 92 TRP A C 1
ATOM 696 O O . TRP A 1 92 ? 3.256 2.549 -6.736 1.00 91.31 92 TRP A O 1
ATOM 706 N N . TRP A 1 93 ? 4.513 1.574 -5.128 1.00 89.25 93 TRP A N 1
ATOM 707 C CA . TRP A 1 93 ? 5.013 2.778 -4.471 1.00 89.25 93 TRP A CA 1
ATOM 708 C C . TRP A 1 93 ? 6.528 2.692 -4.316 1.00 89.25 93 TRP A C 1
ATOM 710 O O . TRP A 1 93 ? 7.047 1.698 -3.816 1.00 89.25 93 TRP A O 1
ATOM 720 N N . GLY A 1 94 ? 7.241 3.741 -4.711 1.00 81.25 94 GLY A N 1
ATOM 721 C CA . GLY A 1 94 ? 8.696 3.802 -4.588 1.00 81.25 94 GLY A CA 1
ATOM 722 C C . GLY A 1 94 ? 9.281 4.997 -5.331 1.00 81.25 94 GLY A C 1
ATOM 723 O O . GLY A 1 94 ? 8.821 5.349 -6.413 1.00 81.25 94 GLY A O 1
ATOM 724 N N . GLY A 1 95 ? 10.287 5.657 -4.750 1.00 68.69 95 GLY A N 1
ATOM 725 C CA . GLY A 1 95 ? 11.008 6.754 -5.414 1.00 68.69 95 GLY A CA 1
ATOM 726 C C . GLY A 1 95 ? 10.136 7.931 -5.864 1.00 68.69 95 GLY A C 1
ATOM 727 O O . GLY A 1 95 ? 10.318 8.421 -6.975 1.00 68.69 95 GLY A O 1
ATOM 728 N N . GLY A 1 96 ? 9.171 8.347 -5.036 1.00 69.50 96 GLY A N 1
ATOM 729 C CA . GLY A 1 96 ? 8.224 9.428 -5.353 1.00 69.50 96 GLY A CA 1
ATOM 730 C C . GLY A 1 96 ? 7.089 9.020 -6.300 1.00 69.50 96 GLY A C 1
ATOM 731 O O . GLY A 1 96 ? 6.268 9.852 -6.678 1.00 69.50 96 GLY A O 1
ATOM 732 N N . GLN A 1 97 ? 7.030 7.750 -6.697 1.00 74.81 97 GLN A N 1
ATOM 733 C CA . GLN A 1 97 ? 5.933 7.190 -7.476 1.00 74.81 97 GLN A CA 1
ATOM 734 C C . GLN A 1 97 ? 4.904 6.596 -6.516 1.00 74.81 97 GLN A C 1
ATOM 736 O O . GLN A 1 97 ? 5.276 5.828 -5.631 1.00 74.81 97 GLN A O 1
ATOM 741 N N . ASN A 1 98 ? 3.632 6.954 -6.697 1.00 82.81 98 ASN A N 1
ATOM 742 C CA . ASN A 1 98 ? 2.557 6.607 -5.773 1.00 82.81 98 ASN A CA 1
ATOM 743 C C . ASN A 1 98 ? 1.434 5.883 -6.516 1.00 82.81 98 ASN A C 1
ATOM 745 O O . ASN A 1 98 ? 0.785 6.475 -7.377 1.00 82.81 98 ASN A O 1
ATOM 749 N N . GLY A 1 99 ? 1.206 4.615 -6.175 1.00 86.56 99 GLY A N 1
ATOM 750 C CA . GLY A 1 99 ? 0.045 3.848 -6.625 1.00 86.56 99 GLY A CA 1
ATOM 751 C C . GLY A 1 99 ? -0.049 3.665 -8.139 1.00 86.56 99 GLY A C 1
ATOM 752 O O . GLY A 1 99 ? -1.144 3.730 -8.693 1.00 86.56 99 GLY A O 1
ATOM 753 N N . ILE A 1 100 ? 1.077 3.454 -8.820 1.00 90.25 100 ILE A N 1
ATOM 754 C CA . ILE A 1 100 ? 1.106 3.272 -10.281 1.00 90.25 100 ILE A CA 1
ATOM 755 C C . ILE A 1 100 ? 0.970 1.800 -10.682 1.00 90.25 100 ILE A C 1
ATOM 757 O O . ILE A 1 100 ? 1.227 0.907 -9.875 1.00 90.25 100 ILE A O 1
ATOM 761 N N . THR A 1 101 ? 0.564 1.536 -11.927 1.00 93.69 101 THR A N 1
ATOM 762 C CA . THR A 1 101 ? 0.474 0.165 -12.455 1.00 93.69 101 THR A CA 1
ATOM 763 C C . THR A 1 101 ? 1.861 -0.431 -12.705 1.00 93.69 101 THR A C 1
ATOM 765 O O . THR A 1 101 ? 2.855 0.297 -12.767 1.00 93.69 101 THR A O 1
ATOM 768 N N . THR A 1 102 ? 1.935 -1.754 -12.868 1.00 93.44 102 THR A N 1
ATOM 769 C CA . THR A 1 102 ? 3.185 -2.446 -13.222 1.00 93.44 102 THR A CA 1
ATOM 770 C C . THR A 1 102 ? 3.748 -1.939 -14.548 1.00 93.44 102 THR A C 1
ATOM 772 O O . THR A 1 102 ? 4.941 -1.668 -14.639 1.00 93.44 102 THR A O 1
ATOM 775 N N . GLU A 1 103 ? 2.895 -1.726 -15.551 1.00 92.75 103 GLU A N 1
ATOM 776 C CA . GLU A 1 103 ? 3.287 -1.208 -16.867 1.00 92.75 103 GLU A CA 1
ATOM 777 C C . GLU A 1 103 ? 3.899 0.184 -16.725 1.00 92.75 103 GLU A C 1
ATOM 779 O O . GLU A 1 103 ? 5.009 0.435 -17.193 1.00 92.75 103 GLU A O 1
ATOM 784 N N . ARG A 1 104 ? 3.227 1.071 -15.980 1.00 91.31 104 ARG A N 1
ATOM 785 C CA . ARG A 1 104 ? 3.718 2.430 -15.741 1.00 91.31 104 ARG A CA 1
ATOM 786 C C . ARG A 1 104 ? 5.023 2.444 -14.947 1.00 91.31 104 ARG A C 1
ATOM 788 O O . ARG A 1 104 ? 5.850 3.337 -15.139 1.00 91.31 104 ARG A O 1
ATOM 795 N N . PHE A 1 105 ? 5.205 1.484 -14.044 1.00 89.38 105 PHE A N 1
ATOM 796 C CA . PHE A 1 105 ? 6.435 1.353 -13.272 1.00 89.38 105 PHE A CA 1
ATOM 797 C C . PHE A 1 105 ? 7.604 0.943 -14.172 1.00 89.38 105 PHE A C 1
ATOM 799 O O . PHE A 1 105 ? 8.657 1.576 -14.113 1.00 89.38 105 PHE A O 1
ATOM 806 N N . ILE A 1 106 ? 7.390 -0.025 -15.069 1.00 88.50 106 ILE A N 1
ATOM 807 C CA . ILE A 1 106 ? 8.372 -0.443 -16.079 1.00 88.50 106 ILE A CA 1
ATOM 808 C C . ILE A 1 106 ? 8.735 0.725 -17.003 1.00 88.50 106 ILE A C 1
ATOM 810 O O . ILE A 1 106 ? 9.918 1.027 -17.150 1.00 88.50 106 ILE A O 1
ATOM 814 N N . GLU A 1 107 ? 7.742 1.427 -17.562 1.00 87.88 107 GLU A N 1
ATOM 815 C CA . GLU A 1 107 ? 7.964 2.596 -18.431 1.00 87.88 107 GLU A CA 1
ATOM 816 C C . GLU A 1 107 ? 8.891 3.622 -17.773 1.00 87.88 107 GLU A C 1
ATOM 818 O O . GLU A 1 107 ? 9.887 4.047 -18.361 1.00 87.88 107 GLU A O 1
ATOM 823 N N . ARG A 1 108 ? 8.600 3.988 -16.520 1.00 82.00 108 ARG A N 1
ATOM 824 C CA . ARG A 1 108 ? 9.389 4.981 -15.784 1.00 82.00 108 ARG A CA 1
ATOM 825 C C . ARG A 1 108 ? 10.794 4.498 -15.456 1.00 82.00 108 ARG A C 1
ATOM 827 O O . ARG A 1 108 ? 11.722 5.310 -15.479 1.00 82.00 108 ARG A O 1
ATOM 834 N N . LEU A 1 109 ? 10.970 3.211 -15.153 1.00 80.00 109 LEU A N 1
ATOM 835 C CA . LEU A 1 109 ? 12.296 2.630 -14.943 1.00 80.00 109 LEU A CA 1
ATOM 836 C C . LEU A 1 109 ? 13.143 2.750 -16.212 1.00 80.00 109 LEU A C 1
ATOM 838 O O . LEU A 1 109 ? 14.284 3.202 -16.125 1.00 80.00 109 LEU A O 1
ATOM 842 N N . THR A 1 110 ? 12.563 2.436 -17.375 1.00 75.19 110 THR A N 1
ATOM 843 C CA . THR A 1 110 ? 13.224 2.555 -18.683 1.00 75.19 110 THR A CA 1
ATOM 844 C C . THR A 1 110 ? 13.520 4.008 -19.063 1.00 75.19 110 THR A C 1
ATOM 846 O O . THR A 1 110 ? 14.576 4.300 -19.622 1.00 75.19 110 THR A O 1
ATOM 849 N N . GLU A 1 111 ? 12.616 4.945 -18.765 1.00 76.62 111 GLU A N 1
ATOM 850 C CA . GLU A 1 111 ? 12.836 6.373 -19.020 1.00 76.62 111 GLU A CA 1
ATOM 851 C C . GLU A 1 111 ? 13.952 6.966 -18.152 1.00 76.62 111 GLU A C 1
ATOM 853 O O . GLU A 1 111 ? 14.757 7.749 -18.662 1.00 76.62 111 GLU A O 1
ATOM 858 N N . SER A 1 112 ? 14.002 6.593 -16.869 1.00 67.19 112 SER A N 1
ATOM 859 C CA . SER A 1 112 ? 14.909 7.197 -15.880 1.00 67.19 112 SER A CA 1
ATOM 860 C C . SER A 1 112 ? 16.362 6.732 -16.011 1.00 67.19 112 SER A C 1
ATOM 862 O O . SER A 1 112 ? 17.255 7.438 -15.559 1.00 67.19 112 SER A O 1
ATOM 864 N N . HIS A 1 113 ? 16.611 5.579 -16.638 1.00 67.69 113 HIS A N 1
ATOM 865 C CA . HIS A 1 113 ? 17.934 4.942 -16.689 1.00 67.69 113 HIS A CA 1
ATOM 866 C C . HIS A 1 113 ? 18.471 4.839 -18.125 1.00 67.69 113 HIS A C 1
ATOM 868 O O . HIS A 1 113 ? 19.020 3.824 -18.545 1.00 67.69 113 HIS A O 1
ATOM 874 N N . ARG A 1 114 ? 18.319 5.894 -18.936 1.00 59.66 114 ARG A N 1
ATOM 875 C CA . ARG A 1 114 ? 18.891 5.885 -20.291 1.00 59.66 114 ARG A CA 1
ATOM 876 C C . ARG A 1 114 ? 20.420 6.069 -20.269 1.00 59.66 114 ARG A C 1
ATOM 878 O O . ARG A 1 114 ? 20.900 7.191 -20.169 1.00 59.66 114 ARG A O 1
ATOM 885 N N . ARG A 1 115 ? 21.109 4.952 -20.554 1.00 61.66 115 ARG A N 1
ATOM 886 C CA . ARG A 1 115 ? 22.521 4.734 -20.960 1.00 61.66 115 ARG A CA 1
ATOM 887 C C . ARG A 1 115 ? 23.593 4.749 -19.856 1.00 61.66 115 ARG A C 1
ATOM 889 O O . ARG A 1 115 ? 23.935 5.799 -19.329 1.00 61.66 115 ARG A O 1
ATOM 896 N N . GLY A 1 116 ? 24.207 3.575 -19.663 1.00 61.28 116 GLY A N 1
ATOM 897 C CA . GLY A 1 116 ? 25.395 3.288 -18.842 1.00 61.28 116 GLY A CA 1
ATOM 898 C C . GLY A 1 116 ? 25.300 1.878 -18.230 1.00 61.28 116 GLY A C 1
ATOM 899 O O . GLY A 1 116 ? 24.193 1.385 -18.064 1.00 61.28 116 GLY A O 1
ATOM 900 N N . GLU A 1 117 ? 26.414 1.222 -17.884 1.00 62.88 117 GLU A N 1
ATOM 901 C CA . GLU A 1 117 ? 26.384 -0.122 -17.254 1.00 62.88 117 GLU A CA 1
ATOM 902 C C . GLU A 1 117 ? 25.656 -0.113 -15.894 1.00 62.88 117 GLU A C 1
ATOM 904 O O . GLU A 1 117 ? 24.870 -1.005 -15.594 1.00 62.88 117 GLU A O 1
ATOM 909 N N . GLU A 1 118 ? 25.828 0.951 -15.105 1.00 62.66 118 GLU A N 1
ATOM 910 C CA . GLU A 1 118 ? 25.136 1.138 -13.821 1.00 62.66 118 GLU A CA 1
ATOM 911 C C . GLU A 1 118 ? 23.611 1.265 -13.989 1.00 62.66 118 GLU A C 1
ATOM 913 O O . GLU A 1 118 ? 22.835 0.735 -13.195 1.00 62.66 118 GLU A O 1
ATOM 918 N N . ALA A 1 119 ? 23.165 1.910 -15.069 1.00 66.44 119 ALA A N 1
ATOM 919 C CA . ALA A 1 119 ? 21.751 1.998 -15.411 1.00 66.44 119 ALA A CA 1
ATOM 920 C C . ALA A 1 119 ? 21.145 0.615 -15.725 1.00 66.44 119 ALA A C 1
ATOM 922 O O . ALA A 1 119 ? 20.006 0.345 -15.332 1.00 66.44 119 ALA A O 1
ATOM 923 N N . ASP A 1 120 ? 21.909 -0.273 -16.367 1.00 75.00 120 ASP A N 1
ATOM 924 C CA . ASP A 1 120 ? 21.468 -1.633 -16.689 1.00 75.00 120 ASP A CA 1
ATOM 925 C C . ASP A 1 120 ? 21.339 -2.512 -15.434 1.00 75.00 120 ASP A C 1
ATOM 927 O O . ASP A 1 120 ? 20.389 -3.299 -15.328 1.00 75.00 120 ASP A O 1
ATOM 931 N N . ASP A 1 121 ? 22.239 -2.358 -14.460 1.00 80.62 121 ASP A N 1
ATOM 932 C CA . ASP A 1 121 ? 22.178 -3.089 -13.190 1.00 80.62 121 ASP A CA 1
ATOM 933 C C . ASP A 1 121 ? 20.975 -2.659 -12.345 1.00 80.62 121 ASP A C 1
ATOM 935 O O . ASP A 1 121 ? 20.216 -3.513 -11.876 1.00 80.62 121 ASP A O 1
ATOM 939 N N . VAL A 1 122 ? 20.711 -1.352 -12.237 1.00 80.94 122 VAL A N 1
ATOM 940 C CA . VAL A 1 122 ? 19.514 -0.856 -11.542 1.00 80.94 122 VAL A CA 1
ATOM 941 C C . VAL A 1 122 ? 18.245 -1.374 -12.220 1.00 80.94 122 VAL A C 1
ATOM 943 O O . VAL A 1 122 ? 17.352 -1.898 -11.550 1.00 80.94 122 VAL A O 1
ATOM 946 N N . CYS A 1 123 ? 18.155 -1.308 -13.551 1.00 83.44 123 CYS A N 1
ATOM 947 C CA . CYS A 1 123 ? 17.019 -1.880 -14.275 1.00 83.44 123 CYS A CA 1
ATOM 948 C C . CYS A 1 123 ? 16.844 -3.382 -14.000 1.00 83.44 123 CYS A C 1
ATOM 950 O O . CYS A 1 123 ? 15.708 -3.842 -13.848 1.00 83.44 123 CYS A O 1
ATOM 952 N N . ARG A 1 124 ? 17.939 -4.142 -13.887 1.00 86.62 124 ARG A N 1
ATOM 953 C CA . ARG A 1 124 ? 17.907 -5.579 -13.582 1.00 86.62 124 ARG A CA 1
ATOM 954 C C . ARG A 1 124 ? 17.399 -5.864 -12.172 1.00 86.62 124 ARG A C 1
ATOM 956 O O . ARG A 1 124 ? 16.571 -6.760 -12.006 1.00 86.62 124 ARG A O 1
ATOM 963 N N . GLU A 1 125 ? 17.832 -5.099 -11.173 1.00 88.81 125 GLU A N 1
ATOM 964 C CA . GLU A 1 125 ? 17.334 -5.218 -9.797 1.00 88.81 125 GLU A CA 1
ATOM 965 C C . GLU A 1 125 ? 15.807 -5.059 -9.731 1.00 88.81 125 GLU A C 1
ATOM 967 O O . GLU A 1 125 ? 15.102 -5.916 -9.186 1.00 88.81 125 GLU A O 1
ATOM 972 N N . TYR A 1 126 ? 15.279 -3.991 -10.339 1.00 89.81 126 TYR A N 1
ATOM 973 C CA . TYR A 1 126 ? 13.836 -3.756 -10.374 1.00 89.81 126 TYR A CA 1
ATOM 974 C C . TYR A 1 126 ? 13.100 -4.808 -11.214 1.00 89.81 126 TYR A C 1
ATOM 976 O O . TYR A 1 126 ? 11.997 -5.211 -10.842 1.00 89.81 126 TYR A O 1
ATOM 984 N N . ALA A 1 127 ? 13.696 -5.310 -12.300 1.00 89.75 127 ALA A N 1
ATOM 985 C CA . ALA A 1 127 ? 13.116 -6.399 -13.086 1.00 89.75 127 ALA A CA 1
ATOM 986 C C . ALA A 1 127 ? 12.975 -7.692 -12.263 1.00 89.75 127 ALA A C 1
ATOM 988 O O . ALA A 1 127 ? 11.938 -8.354 -12.344 1.00 89.75 127 ALA A O 1
ATOM 989 N N . HIS A 1 128 ? 13.958 -8.029 -11.421 1.00 92.31 128 HIS A N 1
ATOM 990 C CA . HIS A 1 128 ? 13.856 -9.169 -10.504 1.00 92.31 128 HIS A CA 1
ATOM 991 C C . HIS A 1 128 ? 12.730 -8.994 -9.485 1.00 92.31 128 HIS A C 1
ATOM 993 O O . HIS A 1 128 ? 11.959 -9.930 -9.267 1.00 92.31 128 HIS A O 1
ATOM 999 N N . LEU A 1 129 ? 12.594 -7.801 -8.898 1.00 93.62 129 LEU A N 1
ATOM 1000 C CA . LEU A 1 129 ? 11.489 -7.501 -7.987 1.00 93.62 129 LEU A CA 1
ATOM 1001 C C . LEU A 1 129 ? 10.130 -7.647 -8.682 1.00 93.62 129 LEU A C 1
ATOM 1003 O O . LEU A 1 129 ? 9.226 -8.292 -8.150 1.00 93.62 129 LEU A O 1
ATOM 1007 N N . ILE A 1 130 ? 9.982 -7.058 -9.869 1.00 94.31 130 ILE A N 1
ATOM 1008 C CA . ILE A 1 130 ? 8.743 -7.128 -10.650 1.00 94.31 130 ILE A CA 1
ATOM 1009 C C . ILE A 1 130 ? 8.423 -8.584 -10.984 1.00 94.31 130 ILE A C 1
ATOM 1011 O O . ILE A 1 130 ? 7.286 -9.012 -10.787 1.00 94.31 130 ILE A O 1
ATOM 1015 N N . GLY A 1 131 ? 9.414 -9.368 -11.411 1.00 95.69 131 GLY A N 1
ATOM 1016 C CA . GLY A 1 131 ? 9.248 -10.796 -11.670 1.00 95.69 131 GLY A CA 1
ATOM 1017 C C . GLY A 1 131 ? 8.794 -11.556 -10.424 1.00 95.69 131 GLY A C 1
ATOM 1018 O O . GLY A 1 131 ? 7.810 -12.289 -10.480 1.00 95.69 131 GLY A O 1
ATOM 1019 N N . PHE A 1 132 ? 9.436 -11.331 -9.276 1.00 96.25 132 PHE A N 1
ATOM 1020 C CA . PHE A 1 132 ? 9.050 -11.957 -8.009 1.00 96.25 132 PHE A CA 1
ATOM 1021 C C . PHE A 1 132 ? 7.599 -11.639 -7.619 1.00 96.25 132 PHE A C 1
ATOM 1023 O O . PHE A 1 132 ? 6.828 -12.539 -7.294 1.00 96.25 132 PHE A O 1
ATOM 1030 N N . VAL A 1 133 ? 7.203 -10.366 -7.683 1.00 96.94 133 VAL A N 1
ATOM 1031 C CA . VAL A 1 133 ? 5.854 -9.931 -7.294 1.00 96.94 133 VAL A CA 1
ATOM 1032 C C . VAL A 1 133 ? 4.795 -10.449 -8.264 1.00 96.94 133 VAL A C 1
ATOM 1034 O O . VAL A 1 133 ? 3.777 -10.982 -7.829 1.00 96.94 133 VAL A O 1
ATOM 1037 N N . THR A 1 134 ? 5.021 -10.321 -9.572 1.00 96.00 134 THR A N 1
ATOM 1038 C CA . THR A 1 134 ? 4.025 -10.695 -10.594 1.00 96.00 134 THR A CA 1
ATOM 1039 C C . THR A 1 134 ? 3.859 -12.207 -10.742 1.00 96.00 134 THR A C 1
ATOM 1041 O O . THR A 1 134 ? 2.807 -12.660 -11.185 1.00 96.00 134 THR A O 1
ATOM 1044 N N . THR A 1 135 ? 4.850 -12.996 -10.317 1.00 97.00 135 THR A N 1
ATOM 1045 C CA . THR A 1 135 ? 4.771 -14.466 -10.279 1.00 97.00 135 THR A CA 1
ATOM 1046 C C . THR A 1 135 ? 4.367 -15.020 -8.912 1.00 97.00 135 THR A C 1
ATOM 1048 O O . THR A 1 135 ? 4.194 -16.232 -8.767 1.00 97.00 135 THR A O 1
ATOM 1051 N N . HIS A 1 136 ? 4.170 -14.165 -7.902 1.00 97.44 136 HIS A N 1
ATOM 1052 C CA . HIS A 1 136 ? 3.753 -14.612 -6.579 1.00 97.44 136 HIS A CA 1
ATOM 1053 C C . HIS A 1 136 ? 2.384 -15.321 -6.661 1.00 97.44 136 HIS A C 1
ATOM 1055 O O . HIS A 1 136 ? 1.433 -14.726 -7.177 1.00 97.44 136 HIS A O 1
ATOM 1061 N N . PRO A 1 137 ? 2.213 -16.542 -6.107 1.00 96.62 137 PRO A N 1
ATOM 1062 C CA . PRO A 1 137 ? 0.996 -17.338 -6.305 1.00 96.62 137 PRO A CA 1
ATOM 1063 C C . PRO A 1 137 ? -0.299 -16.610 -5.938 1.00 96.62 137 PRO A C 1
ATOM 1065 O O . PRO A 1 137 ? -1.294 -16.711 -6.649 1.00 96.62 137 PRO A O 1
ATOM 1068 N N . GLU A 1 138 ? -0.293 -15.844 -4.846 1.00 94.31 138 GLU A N 1
ATOM 1069 C CA . GLU A 1 138 ? -1.465 -15.059 -4.442 1.00 94.31 138 GLU A CA 1
ATOM 1070 C C . GLU A 1 138 ? -1.756 -13.885 -5.379 1.00 94.31 138 GLU A C 1
ATOM 1072 O O . GLU A 1 138 ? -2.921 -13.579 -5.601 1.00 94.31 138 GLU A O 1
ATOM 1077 N N . VAL A 1 139 ? -0.734 -13.255 -5.963 1.00 95.62 139 VAL A N 1
ATOM 1078 C CA . VAL A 1 139 ? -0.934 -12.168 -6.933 1.00 95.62 139 VAL A CA 1
ATOM 1079 C C . VAL A 1 139 ? -1.516 -12.740 -8.220 1.00 95.62 139 VAL A C 1
ATOM 1081 O O . VAL A 1 139 ? -2.540 -12.254 -8.686 1.00 95.62 139 VAL A O 1
ATOM 1084 N N . VAL A 1 140 ? -0.945 -13.840 -8.724 1.00 96.19 140 VAL A N 1
ATOM 1085 C CA . VAL A 1 140 ? -1.437 -14.540 -9.922 1.00 96.19 140 VAL A CA 1
ATOM 1086 C C . VAL A 1 140 ? -2.904 -14.948 -9.764 1.00 96.19 140 VAL A C 1
ATOM 1088 O O . VAL A 1 140 ? -3.720 -14.668 -10.639 1.00 96.19 140 VAL A O 1
ATOM 1091 N N . LYS A 1 141 ? -3.270 -15.569 -8.633 1.00 95.25 141 LYS A N 1
ATOM 1092 C CA . LYS A 1 141 ? -4.664 -15.960 -8.358 1.00 95.25 141 LYS A CA 1
ATOM 1093 C C . LYS A 1 141 ? -5.612 -14.762 -8.337 1.00 95.25 141 LYS A C 1
ATOM 1095 O O . LYS A 1 141 ? -6.732 -14.869 -8.824 1.00 95.25 141 LYS A O 1
ATOM 1100 N N . ARG A 1 142 ? -5.191 -13.650 -7.732 1.00 93.94 142 ARG A N 1
ATOM 1101 C CA . ARG A 1 142 ? -6.038 -12.464 -7.555 1.00 93.94 142 ARG A CA 1
ATOM 1102 C C . ARG A 1 142 ? -6.245 -11.700 -8.856 1.00 93.94 142 ARG A C 1
ATOM 1104 O O . ARG A 1 142 ? -7.373 -11.299 -9.116 1.00 93.94 142 ARG A O 1
ATOM 1111 N N . GLU A 1 143 ? -5.206 -11.566 -9.675 1.00 90.31 143 GLU A N 1
ATOM 1112 C CA . GLU A 1 143 ? -5.321 -10.956 -11.004 1.00 90.31 143 GLU A CA 1
ATOM 1113 C C . GLU A 1 143 ? -6.166 -11.826 -11.951 1.00 90.31 143 GLU A C 1
ATOM 1115 O O . GLU A 1 143 ? -6.922 -11.291 -12.752 1.00 90.31 143 GLU A O 1
ATOM 1120 N N . ALA A 1 144 ? -6.128 -13.160 -11.825 1.00 90.50 144 ALA A N 1
ATOM 1121 C CA . ALA A 1 144 ? -6.982 -14.059 -12.614 1.00 90.50 144 ALA A CA 1
ATOM 1122 C C . ALA A 1 144 ? -8.470 -14.038 -12.208 1.00 90.50 144 ALA A C 1
ATOM 1124 O O . ALA A 1 144 ? -9.327 -14.451 -12.986 1.00 90.50 144 ALA A O 1
ATOM 1125 N N . ALA A 1 145 ? -8.780 -13.606 -10.983 1.00 85.31 145 ALA A N 1
ATOM 1126 C CA . ALA A 1 145 ? -10.140 -13.544 -10.442 1.00 85.31 145 ALA A CA 1
ATOM 1127 C C . ALA A 1 145 ? -10.802 -12.161 -10.600 1.00 85.31 145 ALA A C 1
ATOM 1129 O O . ALA A 1 145 ? -11.892 -11.941 -10.064 1.00 85.31 145 ALA A O 1
ATOM 1130 N N . ARG A 1 146 ? -10.116 -11.228 -11.262 1.00 76.31 146 ARG A N 1
ATOM 1131 C CA . ARG A 1 146 ? -10.531 -9.841 -11.459 1.00 76.31 146 ARG A CA 1
ATOM 1132 C C . ARG A 1 146 ? -11.226 -9.657 -12.804 1.00 76.31 146 ARG A C 1
ATOM 1134 O O . ARG A 1 146 ? -12.195 -8.867 -12.818 1.00 76.31 146 ARG A O 1
#

Radius of gyration: 18.56 Å; chains: 1; bounding box: 43×37×49 Å

pLDDT: mean 86.5, std 9.87, range [52.66, 97.44]

Sequence (146 aa):
MTETFDYLFGGSRKAKARRWINPDGTQGGIVAADATLDAALRIPTDAVVWSRASIGDGASIGQGDWFHFAGPFGEHRRLVTAVHSKANGLRWWGGGQNGITTERFIERLTESHRRGEEADDVCREYAHLIGFVTTHPEVVKREAAR

Secondary structure (DSSP, 8-state):
----EEEEETTTEEEEEEEEE-TTS-EEEEEETT-EE-TT----TT-EEPTT-EE-TT----TT-EEEEEEEETTTTEEEEEEEETTTEEEEEETTEEEE-HHHHHHHHHHHT-SSHHHHHHHHHHHHHHHHHHT-HHHHHHHHT-